Protein AF-A0A848HLN3-F1 (afdb_monomer_lite)

Secondary structure (DSSP, 8-state):
-PPPTTTT-S-S---EEETTEEEEEETTTEEEEEEHHHHHTT-S---------S-HHHHHHHHHHTS--------TTS-HHHHHHHHHHHHHHTS-B-HHHHHHTTT-TT-----TT-B-HHHHHHHHHHHTT----SS--TTT-GGGG----

Sequence (153 aa):
MPRTRFAWALSSHLIVKVGDTCYEATMLHGVRKVPLAVAMAGQVLVKETHFYVPDPAAGVAFGESQLCTYEPKLPTWLPRWVRAPLAVALKIRNNNYDFKGAFGLSLAPGRDWAEDDFWFCYELGAGWLRAAGRNVFSNLSHVGETALMAINP

Radius of gyration: 16.5 Å; chains: 1; bounding box: 35×29×53 Å

Organism: NCBI:txid2728846

Structure (mmCIF, N/CA/C/O backbone):
data_AF-A0A848HLN3-F1
#
_entry.id   AF-A0A848HLN3-F1
#
loop_
_atom_site.group_PDB
_atom_site.id
_atom_site.type_symbol
_atom_site.label_atom_id
_atom_site.label_alt_id
_atom_site.label_comp_id
_atom_site.label_asym_id
_atom_site.label_entity_id
_atom_site.label_seq_id
_atom_site.pdbx_PDB_ins_code
_atom_site.Cartn_x
_atom_site.Cartn_y
_atom_site.Cartn_z
_atom_site.occupancy
_atom_site.B_iso_or_equiv
_atom_site.auth_seq_id
_atom_site.auth_comp_id
_atom_site.auth_asym_id
_atom_site.auth_atom_id
_atom_site.pdbx_PDB_model_num
ATOM 1 N N . MET A 1 1 ? 15.433 -14.033 10.223 1.00 35.06 1 MET A N 1
ATOM 2 C CA . MET A 1 1 ? 15.398 -13.649 8.793 1.00 35.06 1 MET A CA 1
ATOM 3 C C . MET A 1 1 ? 16.608 -12.767 8.509 1.00 35.06 1 MET A C 1
ATOM 5 O O . MET A 1 1 ? 16.927 -11.964 9.385 1.00 35.06 1 MET A O 1
ATOM 9 N N . PRO A 1 2 ? 17.317 -12.925 7.377 1.00 35.22 2 PRO A N 1
ATOM 10 C CA . PRO A 1 2 ? 18.400 -12.017 7.004 1.00 35.22 2 PRO A CA 1
ATOM 11 C C . PRO A 1 2 ? 17.844 -10.592 6.909 1.00 35.22 2 PRO A C 1
ATOM 13 O O . PRO A 1 2 ? 16.820 -10.381 6.264 1.00 35.22 2 PRO A O 1
ATOM 16 N N . ARG A 1 3 ? 18.478 -9.629 7.583 1.00 40.53 3 ARG A N 1
ATOM 17 C CA . ARG A 1 3 ? 18.071 -8.220 7.507 1.00 40.53 3 ARG A CA 1
ATOM 18 C C . ARG A 1 3 ? 18.413 -7.684 6.123 1.00 40.53 3 ARG A C 1
ATOM 20 O O . ARG A 1 3 ? 19.509 -7.934 5.617 1.00 40.53 3 ARG A O 1
ATOM 27 N N . THR A 1 4 ? 17.485 -6.965 5.505 1.00 40.81 4 THR A N 1
ATOM 28 C CA . THR A 1 4 ? 17.767 -6.326 4.218 1.00 40.81 4 THR A CA 1
ATOM 29 C C . THR A 1 4 ? 18.724 -5.147 4.430 1.00 40.81 4 THR A C 1
ATOM 31 O O . THR A 1 4 ? 18.777 -4.552 5.508 1.00 40.81 4 THR A O 1
ATOM 34 N N . ARG A 1 5 ? 19.527 -4.816 3.409 1.00 38.84 5 ARG A N 1
ATOM 35 C CA . ARG A 1 5 ? 20.498 -3.702 3.470 1.00 38.84 5 ARG A CA 1
ATOM 36 C C . ARG A 1 5 ? 19.826 -2.320 3.512 1.00 38.84 5 ARG A C 1
ATOM 38 O O . ARG A 1 5 ? 20.504 -1.335 3.775 1.00 38.84 5 ARG A O 1
ATOM 45 N N . PHE A 1 6 ? 18.515 -2.262 3.278 1.00 39.66 6 PHE A N 1
ATOM 46 C CA . PHE A 1 6 ? 17.689 -1.072 3.443 1.00 39.66 6 PHE A CA 1
ATOM 47 C C . PHE A 1 6 ? 17.135 -1.032 4.875 1.00 39.66 6 PHE A C 1
ATOM 49 O O . PHE A 1 6 ? 16.452 -1.954 5.314 1.00 39.66 6 PHE A O 1
ATOM 56 N N . ALA A 1 7 ? 17.469 0.027 5.616 1.00 47.16 7 ALA A N 1
ATOM 57 C CA . ALA A 1 7 ? 16.887 0.372 6.920 1.00 47.16 7 ALA A CA 1
ATOM 58 C C . ALA A 1 7 ? 16.937 -0.703 8.036 1.00 47.16 7 ALA A C 1
ATOM 60 O O . ALA A 1 7 ? 16.199 -0.599 9.010 1.00 47.16 7 ALA A O 1
ATOM 61 N N . TRP A 1 8 ? 17.789 -1.738 7.929 1.00 45.66 8 TRP A N 1
ATOM 62 C CA . TRP A 1 8 ? 17.817 -2.873 8.876 1.00 45.66 8 TRP A CA 1
ATOM 63 C C . TRP A 1 8 ? 16.456 -3.588 9.004 1.00 45.66 8 TRP A C 1
ATOM 65 O O . TRP A 1 8 ? 16.173 -4.262 9.998 1.00 45.66 8 TRP A O 1
ATOM 75 N N . ALA A 1 9 ? 15.636 -3.470 7.960 1.00 51.78 9 ALA A N 1
ATOM 76 C CA . ALA A 1 9 ? 14.292 -4.003 7.872 1.00 51.78 9 ALA A CA 1
ATOM 77 C C . ALA A 1 9 ? 14.276 -5.534 7.781 1.00 51.78 9 ALA A C 1
ATOM 79 O O . ALA A 1 9 ? 15.087 -6.128 7.058 1.00 51.78 9 ALA A O 1
ATOM 80 N N . LEU A 1 10 ? 13.309 -6.177 8.447 1.00 57.19 10 LEU A N 1
ATOM 81 C CA . LEU A 1 10 ? 13.021 -7.609 8.266 1.00 57.19 10 LEU A CA 1
ATOM 82 C C . LEU A 1 10 ? 12.228 -7.910 6.979 1.00 57.19 10 LEU A C 1
ATOM 84 O O . LEU A 1 10 ? 12.168 -9.068 6.574 1.00 57.19 10 LEU A O 1
ATOM 88 N N . SER A 1 11 ? 11.651 -6.894 6.329 1.00 64.69 11 SER A N 1
ATOM 89 C CA . SER A 1 11 ? 10.862 -7.011 5.096 1.00 64.69 11 SER A CA 1
ATOM 90 C C . SER A 1 11 ? 11.212 -5.897 4.109 1.00 64.69 11 SER A C 1
ATOM 92 O O . SER A 1 11 ? 11.381 -4.752 4.515 1.00 64.69 11 SER A O 1
ATOM 94 N N . SER A 1 12 ? 11.274 -6.209 2.813 1.00 72.38 12 SER A N 1
ATOM 95 C CA . SER A 1 12 ? 11.501 -5.225 1.739 1.00 72.38 12 SER A CA 1
ATOM 96 C C . SER A 1 12 ? 10.217 -4.683 1.106 1.00 72.38 12 SER A C 1
ATOM 98 O O . SER A 1 12 ? 10.285 -3.757 0.304 1.00 72.38 12 SER A O 1
ATOM 100 N N . HIS A 1 13 ? 9.064 -5.288 1.402 1.00 80.56 13 HIS A N 1
ATOM 101 C CA . HIS A 1 13 ? 7.775 -4.939 0.811 1.00 80.56 13 HIS A CA 1
ATOM 102 C C . HIS A 1 13 ? 6.626 -5.323 1.746 1.00 80.56 13 HIS A C 1
ATOM 104 O O . HIS A 1 13 ? 6.760 -6.267 2.528 1.00 80.56 13 HIS A O 1
ATOM 110 N N . LEU A 1 14 ? 5.509 -4.605 1.649 1.00 83.88 14 LEU A N 1
ATOM 111 C CA . LEU A 1 14 ? 4.277 -4.874 2.385 1.00 83.88 14 LEU A CA 1
ATOM 112 C C . LEU A 1 14 ? 3.100 -4.884 1.411 1.00 83.88 14 LEU A C 1
ATOM 114 O O . LEU A 1 14 ? 3.006 -4.039 0.521 1.00 83.88 14 LEU A O 1
ATOM 118 N N . ILE A 1 15 ? 2.194 -5.834 1.621 1.00 89.00 15 ILE A N 1
ATOM 119 C CA . ILE A 1 15 ? 0.927 -5.943 0.903 1.00 89.00 15 ILE A CA 1
ATOM 120 C C . ILE A 1 15 ? -0.213 -6.004 1.919 1.00 89.00 15 ILE A C 1
ATOM 122 O O . ILE A 1 15 ? -0.065 -6.609 2.982 1.00 89.00 15 ILE A O 1
ATOM 126 N N . VAL A 1 16 ? -1.357 -5.412 1.588 1.00 90.81 16 VAL A N 1
ATOM 127 C CA . VAL A 1 16 ? -2.591 -5.570 2.365 1.00 90.81 16 VAL A CA 1
ATOM 128 C C . VAL A 1 16 ? -3.486 -6.572 1.652 1.00 90.81 16 VAL A C 1
ATOM 130 O O . VAL A 1 16 ? -3.826 -6.386 0.486 1.00 90.81 16 VAL A O 1
ATOM 133 N N . LYS A 1 17 ? -3.861 -7.650 2.340 1.00 91.75 17 LYS A N 1
ATOM 134 C CA . LYS A 1 17 ? -4.693 -8.733 1.803 1.00 91.75 17 LYS A CA 1
ATOM 135 C C . LYS A 1 17 ? -6.143 -8.569 2.257 1.00 91.75 17 LYS A C 1
ATOM 137 O O . LYS A 1 17 ? -6.413 -8.428 3.445 1.00 91.75 17 LYS A O 1
ATOM 142 N N . VAL A 1 18 ? -7.069 -8.651 1.307 1.00 90.44 18 VAL A N 1
ATOM 143 C CA . VAL A 1 18 ? -8.521 -8.635 1.513 1.00 90.44 18 VAL A CA 1
ATOM 144 C C . VAL A 1 18 ? -9.114 -9.789 0.704 1.00 90.44 18 VAL A C 1
ATOM 146 O O . VAL A 1 18 ? -9.280 -9.691 -0.513 1.00 90.44 18 VAL A O 1
ATOM 149 N N . GLY A 1 19 ? -9.380 -10.916 1.372 1.00 89.88 19 GLY A N 1
ATOM 150 C CA . GLY A 1 19 ? -9.737 -12.167 0.695 1.00 89.88 19 GLY A CA 1
ATOM 151 C C . GLY A 1 19 ? -8.633 -12.612 -0.273 1.00 89.88 19 GLY A C 1
ATOM 152 O O . GLY A 1 19 ? -7.466 -12.683 0.114 1.00 89.88 19 GLY A O 1
ATOM 153 N N . ASP A 1 20 ? -9.003 -12.846 -1.534 1.00 92.81 20 ASP A N 1
ATOM 154 C CA . ASP A 1 20 ? -8.083 -13.226 -2.621 1.00 92.81 20 ASP A CA 1
ATOM 155 C C . ASP A 1 20 ? -7.501 -12.028 -3.386 1.00 92.81 20 ASP A C 1
ATOM 157 O O . ASP A 1 20 ? -6.897 -12.184 -4.450 1.00 92.81 20 ASP A O 1
ATOM 161 N N . THR A 1 21 ? -7.684 -10.813 -2.869 1.00 92.19 21 THR A N 1
ATOM 162 C CA . THR A 1 21 ? -7.159 -9.585 -3.469 1.00 92.19 21 THR A CA 1
ATOM 163 C C . THR A 1 21 ? -6.115 -8.941 -2.572 1.00 92.19 21 THR A C 1
ATOM 165 O O . THR A 1 21 ? -6.228 -8.958 -1.348 1.00 92.19 21 THR A O 1
ATOM 168 N N . CYS A 1 22 ? -5.110 -8.331 -3.190 1.00 92.00 22 CYS A N 1
ATOM 169 C CA . CYS A 1 22 ? -4.074 -7.566 -2.525 1.00 92.00 22 CYS A CA 1
ATOM 170 C C . CYS A 1 22 ? -4.017 -6.130 -3.031 1.00 92.00 22 CYS A C 1
ATOM 172 O O . CYS A 1 22 ? -4.190 -5.863 -4.222 1.00 92.00 22 CYS A O 1
ATOM 174 N N . TYR A 1 23 ? -3.707 -5.235 -2.103 1.00 90.75 23 TYR A N 1
ATOM 175 C CA . TYR A 1 23 ? -3.376 -3.844 -2.353 1.00 90.75 23 TYR A CA 1
ATOM 176 C C . TYR A 1 23 ? -1.912 -3.638 -2.014 1.00 90.75 23 TYR A C 1
ATOM 178 O O . TYR A 1 23 ? -1.435 -4.076 -0.964 1.00 90.75 23 TYR A O 1
ATOM 186 N N . GLU A 1 24 ? -1.190 -2.988 -2.910 1.00 87.00 24 GLU A N 1
ATOM 187 C CA . GLU A 1 24 ? 0.228 -2.729 -2.720 1.00 87.00 24 GLU A CA 1
ATOM 188 C C . GLU A 1 24 ? 0.650 -1.449 -3.422 1.00 87.00 24 GLU A C 1
ATOM 190 O O . GLU A 1 24 ? 0.160 -1.141 -4.509 1.00 87.00 24 GLU A O 1
ATOM 195 N N . ALA A 1 25 ? 1.595 -0.738 -2.813 1.00 83.00 25 ALA A N 1
ATOM 196 C CA . ALA A 1 25 ? 2.312 0.353 -3.452 1.00 83.00 25 ALA A CA 1
ATOM 197 C C . ALA A 1 25 ? 3.640 -0.191 -3.990 1.00 83.00 25 ALA A C 1
ATOM 199 O O . ALA A 1 25 ? 4.474 -0.661 -3.218 1.00 83.00 25 ALA A O 1
ATOM 200 N N . THR A 1 26 ? 3.857 -0.144 -5.304 1.00 77.06 26 THR A N 1
ATOM 201 C CA . THR A 1 26 ? 5.115 -0.600 -5.923 1.00 77.06 26 THR A CA 1
ATOM 202 C C . THR A 1 26 ? 5.753 0.509 -6.744 1.00 77.06 26 THR A C 1
ATOM 204 O O . THR A 1 26 ? 5.044 1.270 -7.400 1.00 77.06 26 THR A O 1
ATOM 207 N N . MET A 1 27 ? 7.089 0.534 -6.798 1.00 66.94 27 MET A N 1
ATOM 208 C CA . MET A 1 27 ? 7.841 1.538 -7.566 1.00 66.94 27 MET A CA 1
ATOM 209 C C . MET A 1 27 ? 7.340 1.683 -9.009 1.00 66.94 27 MET A C 1
ATOM 211 O O . MET A 1 27 ? 7.227 2.784 -9.528 1.00 66.94 27 MET A O 1
ATOM 215 N N . LEU A 1 28 ? 7.013 0.578 -9.681 1.00 67.44 28 LEU A N 1
ATOM 216 C CA . LEU A 1 28 ? 6.656 0.614 -11.102 1.00 67.44 28 LEU A CA 1
ATOM 217 C C . LEU A 1 28 ? 5.169 0.871 -11.368 1.00 67.44 28 LEU A C 1
ATOM 219 O O . LEU A 1 28 ? 4.814 1.287 -12.470 1.00 67.44 28 LEU A O 1
ATOM 223 N N . HIS A 1 29 ? 4.293 0.614 -10.397 1.00 68.69 29 HIS A N 1
ATOM 224 C CA . HIS A 1 29 ? 2.847 0.591 -10.640 1.00 68.69 29 HIS A CA 1
ATOM 225 C C . HIS A 1 29 ? 2.042 1.486 -9.715 1.00 68.69 29 HIS A C 1
ATOM 227 O O . HIS A 1 29 ? 0.834 1.584 -9.914 1.00 68.69 29 HIS A O 1
ATOM 233 N N . GLY A 1 30 ? 2.679 2.127 -8.736 1.00 76.81 30 GLY A N 1
ATOM 234 C CA . GLY A 1 30 ? 1.919 2.874 -7.759 1.00 76.81 30 GLY A CA 1
ATOM 235 C C . GLY A 1 30 ? 1.152 1.992 -6.813 1.00 76.81 30 GLY A C 1
ATOM 236 O O . GLY A 1 30 ? 1.460 0.802 -6.672 1.00 76.81 30 GLY A O 1
ATOM 237 N N . VAL A 1 31 ? 0.135 2.591 -6.205 1.00 83.88 31 VAL A N 1
ATOM 238 C CA . VAL A 1 31 ? -0.895 1.848 -5.492 1.00 83.88 31 VAL A CA 1
ATOM 239 C C . VAL A 1 31 ? -1.774 1.128 -6.509 1.00 83.88 31 VAL A C 1
ATOM 241 O O . VAL A 1 31 ? -2.406 1.744 -7.372 1.00 83.88 31 VAL A O 1
ATOM 244 N N . ARG A 1 32 ? -1.807 -0.199 -6.411 1.00 86.50 32 ARG A N 1
ATOM 245 C CA . ARG A 1 32 ? -2.597 -1.066 -7.285 1.00 86.50 32 ARG A CA 1
ATOM 246 C C . ARG A 1 32 ? -3.358 -2.121 -6.496 1.00 86.50 32 ARG A C 1
ATOM 248 O O . ARG A 1 32 ? -2.931 -2.535 -5.421 1.00 86.50 32 ARG A O 1
ATOM 255 N N . LYS A 1 33 ? -4.437 -2.604 -7.111 1.00 90.94 33 LYS A N 1
ATOM 256 C CA . LYS A 1 33 ? -5.237 -3.750 -6.678 1.00 90.94 33 LYS A CA 1
ATOM 257 C C . LYS A 1 33 ? -4.978 -4.920 -7.622 1.00 90.94 33 LYS A C 1
ATOM 259 O O . LYS A 1 33 ? -5.155 -4.784 -8.831 1.00 90.94 33 LYS A O 1
ATOM 264 N N . VAL A 1 34 ? -4.539 -6.054 -7.088 1.00 91.19 34 VAL A N 1
ATOM 265 C CA . VAL A 1 34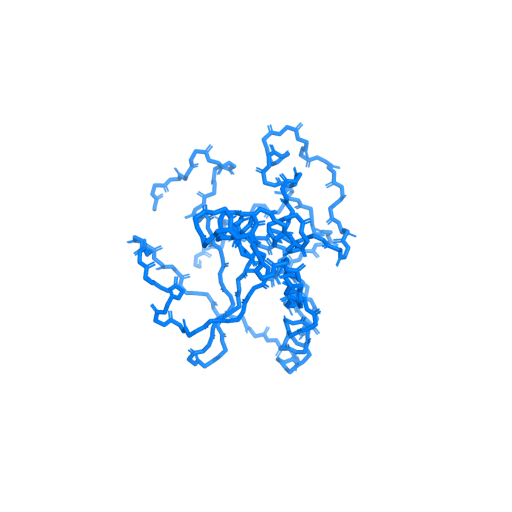 ? -4.185 -7.252 -7.868 1.00 91.19 34 VAL A CA 1
ATOM 266 C C . VAL A 1 34 ? -4.652 -8.527 -7.161 1.00 91.19 34 VAL A C 1
ATOM 268 O O . VAL A 1 34 ? -4.797 -8.520 -5.942 1.00 91.19 34 VAL A O 1
ATOM 271 N N . PRO A 1 35 ? -4.862 -9.648 -7.874 1.00 94.50 35 PRO A N 1
ATOM 272 C CA . PRO A 1 35 ? -5.085 -10.937 -7.224 1.00 94.50 35 PRO A CA 1
ATOM 273 C C . PRO A 1 35 ? -3.905 -11.324 -6.320 1.00 94.50 35 PRO A C 1
ATOM 275 O O . PRO A 1 35 ? -2.750 -11.081 -6.677 1.00 94.50 35 PRO A O 1
ATOM 278 N N . LEU A 1 36 ? -4.175 -11.991 -5.196 1.00 89.94 36 LEU A N 1
ATOM 279 C CA . LEU A 1 36 ? -3.153 -12.450 -4.246 1.00 89.94 36 LEU A CA 1
ATOM 280 C C . LEU A 1 36 ? -2.067 -13.282 -4.940 1.00 89.94 36 LEU A C 1
ATOM 282 O O . LEU A 1 36 ? -0.881 -13.058 -4.718 1.00 89.94 36 LEU A O 1
ATOM 286 N N . ALA A 1 37 ? -2.456 -14.183 -5.845 1.00 90.75 37 ALA A N 1
ATOM 287 C CA . ALA A 1 37 ? -1.514 -14.993 -6.617 1.00 90.75 37 ALA A CA 1
ATOM 288 C C . ALA A 1 37 ? -0.512 -14.144 -7.425 1.00 90.75 37 ALA A C 1
ATOM 290 O O . ALA A 1 37 ? 0.649 -14.523 -7.555 1.00 90.75 37 ALA A O 1
ATOM 291 N N . VAL A 1 38 ? -0.941 -12.983 -7.932 1.00 89.62 38 VAL A N 1
ATOM 292 C CA . VAL A 1 38 ? -0.083 -12.054 -8.682 1.00 89.62 38 VAL A CA 1
ATOM 293 C C . VAL A 1 38 ? 0.851 -11.293 -7.742 1.00 89.62 38 VAL A C 1
ATOM 295 O O . VAL A 1 38 ? 2.034 -11.182 -8.045 1.00 89.62 38 VAL A O 1
ATOM 298 N N . ALA A 1 39 ? 0.359 -10.808 -6.597 1.00 87.12 39 ALA A N 1
ATOM 299 C CA . ALA A 1 39 ? 1.195 -10.122 -5.600 1.00 87.12 39 ALA A CA 1
ATOM 300 C C . ALA A 1 39 ? 2.272 -11.046 -4.997 1.00 87.12 39 ALA A C 1
ATOM 302 O O . ALA A 1 39 ? 3.392 -10.622 -4.702 1.00 87.12 39 ALA A O 1
ATOM 303 N N . MET A 1 40 ? 1.934 -12.326 -4.838 1.00 87.88 40 MET A N 1
ATOM 304 C CA . MET A 1 40 ? 2.813 -13.353 -4.278 1.00 87.88 40 MET A CA 1
ATOM 305 C C . MET A 1 40 ? 3.818 -13.909 -5.294 1.00 87.88 40 MET A C 1
ATOM 307 O O . MET A 1 40 ? 4.808 -14.530 -4.902 1.00 87.88 40 MET A O 1
ATOM 311 N N . ALA A 1 41 ? 3.598 -13.687 -6.592 1.00 87.75 41 ALA A N 1
ATOM 312 C CA . ALA A 1 41 ? 4.498 -14.158 -7.631 1.00 87.75 41 ALA A CA 1
ATOM 313 C C . ALA A 1 41 ? 5.875 -13.487 -7.492 1.00 87.75 41 ALA A C 1
ATOM 315 O O . ALA A 1 41 ? 6.013 -12.272 -7.607 1.00 87.75 41 ALA A O 1
ATOM 316 N N . GLY A 1 42 ? 6.909 -14.296 -7.251 1.00 78.44 42 GLY A N 1
ATOM 317 C CA . GLY A 1 42 ? 8.288 -13.821 -7.099 1.00 78.44 42 GLY A CA 1
ATOM 318 C C . GLY A 1 42 ? 8.684 -13.403 -5.678 1.00 78.44 42 GLY A C 1
ATOM 319 O O . GLY A 1 42 ? 9.824 -12.982 -5.484 1.00 78.44 42 GLY A O 1
ATOM 320 N N . GLN A 1 43 ? 7.804 -13.550 -4.680 1.00 82.94 43 GLN A N 1
ATOM 321 C CA . GLN A 1 43 ? 8.182 -13.357 -3.277 1.00 82.94 43 GLN A CA 1
ATOM 322 C C . GLN A 1 43 ? 9.026 -14.540 -2.783 1.00 82.94 43 GLN A C 1
ATOM 324 O O . GLN A 1 43 ? 8.659 -15.698 -2.963 1.00 82.94 43 GLN A O 1
ATOM 329 N N . VAL A 1 44 ? 10.162 -14.248 -2.142 1.00 81.00 44 VAL A N 1
ATOM 330 C CA . VAL A 1 44 ? 11.101 -15.280 -1.654 1.00 81.00 44 VAL A CA 1
ATOM 331 C C . VAL A 1 44 ? 10.758 -15.736 -0.235 1.00 81.00 44 VAL A C 1
ATOM 333 O O . VAL A 1 44 ? 10.920 -16.905 0.106 1.00 81.00 44 VAL A O 1
ATOM 336 N N . LEU A 1 45 ? 10.286 -14.814 0.604 1.00 78.44 45 LEU A N 1
ATOM 337 C CA . LEU A 1 45 ? 9.927 -15.068 1.993 1.00 78.44 45 LEU A CA 1
ATOM 338 C C . LEU A 1 45 ? 8.765 -14.159 2.376 1.00 78.44 45 LEU A C 1
ATOM 340 O O . LEU A 1 45 ? 8.822 -12.954 2.137 1.00 78.44 45 LEU A O 1
ATOM 344 N N . VAL A 1 46 ? 7.732 -14.733 2.988 1.00 81.31 46 VAL A N 1
ATOM 345 C CA . VAL A 1 46 ? 6.510 -14.012 3.351 1.00 81.31 46 VAL A CA 1
ATOM 346 C C . VAL A 1 46 ? 6.201 -14.252 4.821 1.00 81.31 46 VAL A C 1
ATOM 348 O O . VAL A 1 46 ? 6.245 -15.385 5.297 1.00 81.31 46 VAL A O 1
ATOM 351 N N . LYS A 1 47 ? 5.890 -13.171 5.541 1.00 81.69 47 LYS A N 1
ATOM 352 C CA . LYS A 1 47 ? 5.343 -13.203 6.899 1.00 81.69 47 LYS A CA 1
ATOM 353 C C . LYS A 1 47 ? 3.959 -12.569 6.859 1.00 81.69 47 LYS A C 1
ATOM 355 O O . LYS A 1 47 ? 3.843 -11.384 6.561 1.00 81.69 47 LYS A O 1
ATOM 360 N N . GLU A 1 48 ? 2.930 -13.344 7.174 1.00 84.44 48 GLU A N 1
ATOM 361 C CA . GLU A 1 48 ? 1.572 -12.821 7.334 1.00 84.44 48 GLU A CA 1
ATOM 362 C C . GLU A 1 48 ? 1.394 -12.330 8.777 1.00 84.44 48 GLU A C 1
ATOM 364 O O . GLU A 1 48 ? 1.789 -13.003 9.729 1.00 84.44 48 GLU A O 1
ATOM 369 N N . THR A 1 49 ? 0.850 -11.123 8.936 1.00 83.06 49 THR A N 1
ATOM 370 C CA . THR A 1 49 ? 0.521 -10.541 10.243 1.00 83.06 49 THR A CA 1
ATOM 371 C C . THR A 1 49 ? -0.939 -10.124 10.221 1.00 83.06 49 THR A C 1
ATOM 373 O O . THR A 1 49 ? -1.368 -9.438 9.295 1.00 83.06 49 THR A O 1
ATOM 376 N N . HIS A 1 50 ? -1.697 -10.524 11.239 1.00 83.50 50 HIS A N 1
ATOM 377 C CA . HIS A 1 50 ? -3.111 -10.188 11.367 1.00 83.50 50 HIS A CA 1
ATOM 378 C C . HIS A 1 50 ? -3.300 -9.136 12.456 1.00 83.50 50 HIS A C 1
ATOM 380 O O . HIS A 1 50 ? -2.767 -9.270 13.556 1.00 83.50 50 HIS A O 1
ATOM 386 N N . PHE A 1 51 ? -4.092 -8.110 12.157 1.00 83.12 51 PHE A N 1
ATOM 387 C CA . PHE A 1 51 ? -4.448 -7.062 13.104 1.00 83.12 51 PHE A CA 1
ATOM 388 C C . PHE A 1 51 ? -5.954 -7.058 13.323 1.00 83.12 51 PHE A C 1
ATOM 390 O O . PHE A 1 51 ? -6.727 -7.116 12.368 1.00 83.12 51 PHE A O 1
ATOM 397 N N . TYR A 1 52 ? -6.367 -6.943 14.583 1.00 88.19 52 TYR A N 1
ATOM 398 C CA . TYR A 1 52 ? -7.735 -6.553 14.891 1.00 88.19 52 TYR A CA 1
ATOM 399 C C . TYR A 1 52 ? -7.918 -5.066 14.570 1.00 88.19 52 TYR A C 1
ATOM 401 O O . TYR A 1 52 ? -7.109 -4.233 14.995 1.00 88.19 52 TYR A O 1
ATOM 409 N N . VAL A 1 53 ? -8.994 -4.744 13.854 1.00 87.81 53 VAL A N 1
ATOM 410 C CA . VAL A 1 53 ? -9.376 -3.373 13.511 1.00 87.81 53 VAL A CA 1
ATOM 411 C C . VAL A 1 53 ? -10.869 -3.157 13.788 1.00 87.81 53 VAL A C 1
ATOM 413 O O . VAL A 1 53 ? -11.662 -4.056 13.503 1.00 87.81 53 VAL A O 1
ATOM 416 N N . PRO A 1 54 ? -11.265 -1.999 14.346 1.00 92.69 54 PRO A N 1
ATOM 417 C CA . PRO A 1 54 ? -12.672 -1.671 14.580 1.00 92.69 54 PRO A CA 1
ATOM 418 C C . PRO A 1 54 ? -13.528 -1.579 13.310 1.00 92.69 54 PRO A C 1
ATOM 420 O O . PRO A 1 54 ? -14.681 -2.001 13.336 1.00 92.69 54 PRO A O 1
ATOM 423 N N . ASP A 1 55 ? -12.979 -1.041 12.216 1.00 94.62 55 ASP A N 1
ATOM 424 C CA . ASP A 1 55 ? -13.706 -0.822 10.961 1.00 94.62 55 ASP A CA 1
ATOM 425 C C . ASP A 1 55 ? -12.891 -1.304 9.745 1.00 94.62 55 ASP A C 1
ATOM 427 O O . ASP A 1 55 ? -12.215 -0.522 9.072 1.00 94.62 55 ASP A O 1
ATOM 431 N N . PRO A 1 56 ? -12.923 -2.608 9.420 1.00 91.62 56 PRO A N 1
ATOM 432 C CA . PRO A 1 56 ? -12.199 -3.123 8.261 1.00 91.62 56 PRO A CA 1
ATOM 433 C C . PRO A 1 56 ? -12.699 -2.536 6.930 1.00 91.62 56 PRO A C 1
ATOM 435 O O . PRO A 1 56 ? -11.928 -2.485 5.969 1.00 91.62 56 PRO A O 1
ATOM 438 N N . ALA A 1 57 ? -13.955 -2.079 6.855 1.00 93.75 57 ALA A N 1
ATOM 439 C CA . ALA A 1 57 ? -14.535 -1.524 5.635 1.00 93.75 57 ALA A CA 1
ATOM 440 C C . ALA A 1 57 ? -13.959 -0.138 5.314 1.00 93.75 57 ALA A C 1
ATOM 442 O O . ALA A 1 57 ? -13.641 0.127 4.153 1.00 93.75 57 ALA A O 1
ATOM 443 N N . ALA A 1 58 ? -13.741 0.708 6.325 1.00 90.44 58 ALA A N 1
ATOM 444 C CA . ALA A 1 58 ? -13.059 1.991 6.151 1.00 90.44 58 ALA A CA 1
ATOM 445 C C . ALA A 1 58 ? -11.626 1.822 5.619 1.00 90.44 58 ALA A C 1
ATOM 447 O O . ALA A 1 58 ? -11.197 2.577 4.746 1.00 90.44 58 ALA A O 1
ATOM 448 N N . GLY A 1 59 ? -10.911 0.785 6.068 1.00 89.06 59 GLY A N 1
ATOM 449 C CA . GLY A 1 59 ? -9.602 0.432 5.515 1.00 89.06 59 GLY A CA 1
ATOM 450 C C . GLY A 1 59 ? -9.663 0.071 4.025 1.00 89.06 59 GLY A C 1
ATOM 451 O O . GLY A 1 59 ? -8.870 0.579 3.234 1.00 89.06 59 GLY A O 1
ATOM 452 N N . VAL A 1 60 ? -10.642 -0.749 3.617 1.00 91.62 60 VAL A N 1
ATOM 453 C CA . VAL A 1 60 ? -10.863 -1.081 2.194 1.00 91.62 60 VAL A CA 1
ATOM 454 C C . VAL A 1 60 ? -11.182 0.168 1.377 1.00 91.62 60 VAL A C 1
ATOM 456 O O . VAL A 1 60 ? -10.587 0.365 0.321 1.00 91.62 60 VAL A O 1
ATOM 459 N N . ALA A 1 61 ? -12.080 1.026 1.865 1.00 89.00 61 ALA A N 1
ATOM 460 C CA . ALA A 1 61 ? -12.454 2.259 1.178 1.00 89.00 61 ALA A CA 1
ATOM 461 C C . ALA A 1 61 ? -11.255 3.202 0.983 1.00 89.00 61 ALA A C 1
ATOM 463 O O . A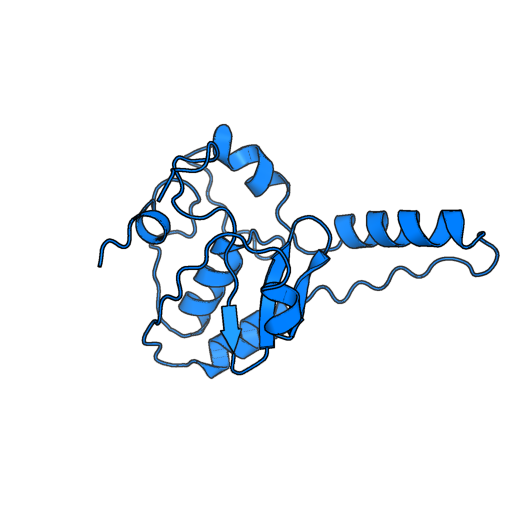LA A 1 61 ? -11.105 3.786 -0.089 1.00 89.00 61 ALA A O 1
ATOM 464 N N . PHE A 1 62 ? -10.378 3.301 1.987 1.00 89.00 62 PHE A N 1
ATOM 465 C CA . PHE A 1 62 ? -9.107 4.009 1.862 1.00 89.00 62 PHE A CA 1
ATOM 466 C C . PHE A 1 62 ? -8.227 3.387 0.769 1.00 89.00 62 PHE A C 1
ATOM 468 O O . PHE A 1 62 ? -7.774 4.091 -0.125 1.00 89.00 62 PHE A O 1
ATOM 475 N N . GLY A 1 63 ? -8.035 2.067 0.776 1.00 87.19 63 GLY A N 1
ATOM 476 C CA . GLY A 1 63 ? -7.251 1.379 -0.251 1.00 87.19 63 GLY A CA 1
ATOM 477 C C . GLY A 1 63 ? -7.730 1.631 -1.681 1.00 87.19 63 GLY A C 1
ATOM 478 O O . GLY A 1 63 ? -6.918 1.847 -2.578 1.00 87.19 63 GLY A O 1
ATOM 479 N N . GLU A 1 64 ? -9.047 1.623 -1.885 1.00 89.31 64 GLU A N 1
ATOM 480 C CA . GLU A 1 64 ? -9.678 1.911 -3.176 1.00 89.31 64 GLU A CA 1
ATOM 481 C C . GLU A 1 64 ? -9.476 3.372 -3.605 1.00 89.31 64 GLU A C 1
ATOM 483 O O . GLU A 1 64 ? -9.235 3.632 -4.784 1.00 89.31 64 GLU A O 1
ATOM 488 N N . SER A 1 65 ? -9.525 4.329 -2.669 1.00 83.12 65 SER A N 1
ATOM 489 C CA . SER A 1 65 ? -9.326 5.749 -2.991 1.00 83.12 65 SER A CA 1
ATOM 490 C C . SER A 1 65 ? -7.883 6.086 -3.370 1.00 83.12 65 SER A C 1
ATOM 492 O O . SER A 1 65 ? -7.660 7.063 -4.083 1.00 83.12 65 SER A O 1
ATOM 494 N N . GLN A 1 66 ? -6.919 5.260 -2.950 1.00 82.38 66 GLN A N 1
ATOM 495 C CA . GLN A 1 66 ? -5.505 5.443 -3.279 1.00 82.38 66 GLN A CA 1
ATOM 496 C C . GLN A 1 66 ? -5.099 4.857 -4.635 1.00 82.38 66 GLN A C 1
ATOM 498 O O . GLN A 1 66 ? -3.992 5.136 -5.100 1.00 82.38 66 GLN A O 1
ATOM 503 N N . LEU A 1 67 ? -5.949 4.047 -5.277 1.00 83.25 67 LEU A N 1
ATOM 504 C CA . LEU A 1 67 ? -5.596 3.376 -6.528 1.00 83.25 67 LEU A CA 1
ATOM 505 C C . LEU A 1 67 ? -5.174 4.375 -7.604 1.00 83.25 67 LEU A C 1
ATOM 507 O O . LEU A 1 67 ? -5.864 5.360 -7.870 1.00 83.25 67 LEU A O 1
ATOM 511 N N . CYS A 1 68 ? -4.064 4.081 -8.289 1.00 72.19 68 CYS A N 1
ATOM 512 C CA . CYS A 1 68 ? -3.680 4.887 -9.434 1.00 72.19 68 CYS A CA 1
ATOM 513 C C . CYS A 1 68 ? -4.729 4.741 -10.546 1.00 72.19 68 CYS A C 1
ATOM 515 O O . CYS A 1 68 ? -4.844 3.704 -11.204 1.00 72.19 68 CYS A O 1
ATOM 517 N N . THR A 1 69 ? -5.470 5.819 -10.781 1.00 67.44 69 THR A N 1
ATOM 518 C CA . THR A 1 69 ? -6.479 5.926 -11.843 1.00 67.44 69 THR A CA 1
ATOM 519 C C . THR A 1 69 ? -5.902 6.472 -13.151 1.00 67.44 69 THR A C 1
ATOM 521 O O . THR A 1 69 ? -6.623 6.608 -14.141 1.00 67.44 69 THR A O 1
ATOM 524 N N . TYR A 1 70 ? -4.600 6.785 -13.191 1.00 65.62 70 TYR A N 1
ATOM 525 C CA . TYR A 1 70 ? -3.975 7.382 -14.363 1.00 65.62 70 TYR A CA 1
ATOM 526 C C . TYR A 1 70 ? -3.761 6.353 -15.482 1.00 65.62 70 TYR A C 1
ATOM 528 O O . TYR A 1 70 ? -2.893 5.477 -15.424 1.00 65.62 70 TYR A O 1
ATOM 536 N N . GLU A 1 71 ? -4.539 6.521 -16.550 1.00 68.25 71 GLU A N 1
ATOM 537 C CA . GLU A 1 71 ? -4.353 5.856 -17.837 1.00 68.25 71 GLU A CA 1
ATOM 538 C C . GLU A 1 71 ? -3.689 6.825 -18.836 1.00 68.25 71 GLU A C 1
ATOM 540 O O . GLU A 1 71 ? -4.285 7.849 -19.200 1.00 68.25 71 GLU A O 1
ATOM 545 N N . PRO A 1 72 ? -2.458 6.542 -19.307 1.00 70.31 72 PRO A N 1
ATOM 546 C CA . PRO A 1 72 ? -1.768 7.404 -20.259 1.00 70.31 72 PRO A CA 1
ATOM 547 C C . PRO A 1 72 ? -2.496 7.434 -21.612 1.00 70.31 72 PRO A C 1
ATOM 549 O O . PRO A 1 72 ? -2.494 6.457 -22.366 1.00 70.31 72 PRO A O 1
ATOM 552 N N . LYS A 1 73 ? -3.071 8.585 -21.982 1.00 79.75 73 LYS A N 1
ATOM 553 C CA . LYS A 1 73 ? -3.636 8.802 -23.325 1.00 79.75 73 LYS A CA 1
ATOM 554 C C . LYS A 1 73 ? -2.515 9.065 -24.330 1.00 79.75 73 LYS A C 1
ATOM 556 O O . LYS A 1 73 ? -2.129 10.207 -24.560 1.00 79.75 73 LYS A O 1
ATOM 561 N N . LEU A 1 74 ? -1.981 7.997 -24.921 1.00 83.00 74 LEU A N 1
ATOM 562 C CA . LEU A 1 74 ? -0.946 8.092 -25.952 1.00 83.00 74 LEU A CA 1
ATOM 563 C C . LEU A 1 74 ? -1.545 8.107 -27.368 1.00 83.00 74 LEU A C 1
ATOM 565 O O . LEU A 1 74 ? -2.433 7.297 -27.651 1.00 83.00 74 LEU A O 1
ATOM 569 N N . PRO A 1 75 ? -1.042 8.961 -28.281 1.00 88.50 75 PRO A N 1
ATOM 570 C CA . PRO A 1 75 ? -1.486 8.976 -29.670 1.00 88.50 75 PRO A CA 1
ATOM 571 C C . PRO A 1 75 ? -1.340 7.612 -30.353 1.00 88.50 75 PRO A C 1
ATOM 573 O O . PRO A 1 75 ? -0.326 6.928 -30.203 1.00 88.50 75 PRO A O 1
ATOM 576 N N . THR A 1 76 ? -2.337 7.221 -31.145 1.00 90.00 76 THR A N 1
ATOM 577 C CA . THR A 1 76 ? -2.365 5.916 -31.827 1.00 90.00 76 THR A CA 1
ATOM 578 C C . THR A 1 76 ? -1.336 5.791 -32.948 1.00 90.00 76 THR A C 1
ATOM 580 O O . THR A 1 76 ? -0.950 4.670 -33.267 1.00 90.00 76 THR A O 1
ATOM 583 N N . TRP A 1 77 ? -0.855 6.914 -33.492 1.00 92.00 77 TRP A N 1
ATOM 584 C CA . TRP A 1 77 ? 0.194 6.956 -34.515 1.00 92.00 77 TRP A CA 1
ATOM 585 C C . TRP A 1 77 ? 1.596 6.646 -33.968 1.00 92.00 77 TRP A C 1
ATOM 587 O O . TRP A 1 77 ? 2.500 6.355 -34.750 1.00 92.00 77 TRP A O 1
ATOM 597 N N . LEU A 1 78 ? 1.799 6.676 -32.644 1.00 90.94 78 LEU A N 1
ATOM 598 C CA . LEU A 1 78 ? 3.070 6.262 -32.053 1.00 90.94 78 LEU A CA 1
ATOM 599 C C . LEU A 1 78 ? 3.258 4.744 -32.211 1.00 90.94 78 LEU A C 1
ATOM 601 O O . LEU A 1 78 ? 2.360 3.977 -31.838 1.00 90.94 78 LEU A O 1
ATOM 605 N N . PRO A 1 79 ? 4.436 4.278 -32.664 1.00 93.69 79 PRO A N 1
ATOM 606 C CA . PRO A 1 79 ? 4.731 2.853 -32.722 1.00 93.69 79 PRO A CA 1
ATOM 607 C C . PRO A 1 79 ? 4.573 2.181 -31.352 1.00 93.69 79 PRO A C 1
ATOM 609 O O . PRO A 1 79 ? 4.910 2.760 -30.316 1.00 93.69 79 PRO A O 1
ATOM 612 N N . ARG A 1 80 ? 4.110 0.922 -31.325 1.00 86.19 80 ARG A N 1
ATOM 613 C CA . ARG A 1 80 ? 3.876 0.166 -30.074 1.00 86.19 80 ARG A CA 1
ATOM 614 C C . ARG A 1 80 ? 5.115 0.107 -29.171 1.00 86.19 80 ARG A C 1
ATOM 616 O O . ARG A 1 80 ? 4.977 0.210 -27.954 1.00 86.19 80 ARG A O 1
ATOM 623 N N . TRP A 1 81 ? 6.304 -0.020 -29.763 1.00 84.88 81 TRP A N 1
ATOM 624 C CA . TRP A 1 81 ? 7.584 -0.066 -29.049 1.00 84.88 81 TRP A CA 1
ATOM 625 C C . TRP A 1 81 ? 7.986 1.278 -28.416 1.00 84.88 81 TRP A C 1
ATOM 627 O O . TRP A 1 81 ? 8.799 1.281 -27.502 1.00 84.88 81 TRP A O 1
ATOM 637 N N . VAL A 1 82 ? 7.375 2.397 -28.829 1.00 87.94 82 VAL A N 1
ATOM 638 C CA . VAL A 1 82 ? 7.472 3.702 -28.145 1.00 87.94 82 VAL A CA 1
ATOM 639 C C . VAL A 1 82 ? 6.353 3.853 -27.115 1.00 87.94 82 VAL A C 1
ATOM 641 O O . VAL A 1 82 ? 6.592 4.281 -25.988 1.00 87.94 82 VAL A O 1
ATOM 644 N N . ARG A 1 83 ? 5.120 3.468 -27.475 1.00 84.00 83 ARG A N 1
ATOM 645 C CA . ARG A 1 83 ? 3.946 3.621 -26.602 1.00 84.00 83 ARG A CA 1
ATOM 646 C C . ARG A 1 83 ? 4.067 2.856 -25.293 1.00 84.00 83 ARG A C 1
ATOM 648 O O . ARG A 1 83 ? 3.720 3.401 -24.256 1.00 84.00 83 ARG A O 1
ATOM 655 N N . ALA A 1 84 ? 4.518 1.605 -25.334 1.00 78.50 84 ALA A N 1
ATOM 656 C CA . ALA A 1 84 ? 4.597 0.765 -24.142 1.00 78.50 84 ALA A CA 1
ATOM 657 C C . ALA A 1 84 ? 5.539 1.341 -23.059 1.00 78.50 84 ALA A C 1
ATOM 659 O O . ALA A 1 84 ? 5.063 1.574 -21.948 1.00 78.50 84 ALA A O 1
ATOM 660 N N . PRO A 1 85 ? 6.822 1.645 -23.341 1.00 79.25 85 PRO A N 1
ATOM 661 C CA . PRO A 1 85 ? 7.707 2.228 -22.332 1.00 79.25 85 PRO A CA 1
ATOM 662 C C . PRO A 1 85 ? 7.285 3.644 -21.916 1.00 79.25 85 PRO A C 1
ATOM 664 O O . PRO A 1 85 ? 7.392 3.981 -20.740 1.00 79.25 85 PRO A O 1
ATOM 667 N N . LEU A 1 86 ? 6.747 4.460 -22.833 1.00 79.56 86 LEU A N 1
ATOM 668 C CA . LEU A 1 86 ? 6.262 5.802 -22.496 1.00 79.56 86 LEU A CA 1
ATOM 669 C C . LEU A 1 86 ? 5.019 5.759 -21.594 1.00 79.56 86 LEU A C 1
ATOM 671 O O . LEU A 1 86 ? 4.911 6.557 -20.668 1.00 79.56 86 LEU A O 1
ATOM 675 N N . ALA A 1 87 ? 4.105 4.812 -21.823 1.00 76.75 87 ALA A N 1
ATOM 676 C CA . ALA A 1 87 ? 2.950 4.593 -20.958 1.00 76.75 87 ALA A CA 1
ATOM 677 C C . ALA A 1 87 ? 3.398 4.191 -19.551 1.00 76.75 87 ALA A C 1
ATOM 679 O O . ALA A 1 87 ? 2.904 4.752 -18.579 1.00 76.75 87 ALA A O 1
ATOM 680 N N . VAL A 1 88 ? 4.373 3.283 -19.444 1.00 70.56 88 VAL A N 1
ATOM 681 C CA . VAL A 1 88 ? 4.966 2.893 -18.158 1.00 70.56 88 VAL A CA 1
ATOM 682 C C . VAL A 1 88 ? 5.605 4.099 -17.468 1.00 70.56 88 VAL A C 1
ATOM 684 O O . VAL A 1 88 ? 5.302 4.348 -16.309 1.00 70.56 88 VAL A O 1
ATOM 687 N N . ALA A 1 89 ? 6.412 4.900 -18.169 1.00 70.31 89 ALA A N 1
ATOM 688 C CA . ALA A 1 89 ? 7.065 6.075 -17.588 1.00 70.31 89 ALA A CA 1
ATOM 689 C C . ALA A 1 89 ? 6.068 7.151 -17.111 1.00 70.31 89 ALA A C 1
ATOM 691 O O . ALA A 1 89 ? 6.217 7.697 -16.019 1.00 70.31 89 ALA A O 1
ATOM 692 N N . LEU A 1 90 ? 5.031 7.444 -17.905 1.00 71.75 90 LEU A N 1
ATOM 693 C CA . LEU A 1 90 ? 3.985 8.402 -17.531 1.00 71.75 90 LEU A CA 1
ATOM 694 C C . LEU A 1 90 ? 3.125 7.888 -16.377 1.00 71.75 90 LEU A C 1
ATOM 696 O O . LEU A 1 90 ? 2.744 8.667 -15.508 1.00 71.75 90 LEU A O 1
ATOM 700 N N . LYS A 1 91 ? 2.848 6.581 -16.358 1.00 68.62 91 LYS A N 1
ATOM 701 C CA . LYS A 1 91 ? 2.134 5.933 -15.262 1.00 68.62 91 LYS A CA 1
ATOM 702 C C . LYS A 1 91 ? 2.955 6.018 -13.981 1.00 68.62 91 LYS A C 1
ATOM 704 O O . LYS A 1 91 ? 2.473 6.588 -13.017 1.00 68.62 91 LYS A O 1
ATOM 709 N N . ILE A 1 92 ? 4.229 5.624 -14.017 1.00 64.31 92 ILE A N 1
ATOM 710 C CA . ILE A 1 92 ? 5.187 5.771 -12.907 1.00 64.31 92 ILE A CA 1
ATOM 711 C C . ILE A 1 92 ? 5.204 7.196 -12.337 1.00 64.31 92 ILE A C 1
ATOM 713 O O . ILE A 1 92 ? 5.188 7.366 -11.122 1.00 64.31 92 ILE A O 1
ATOM 717 N N . ARG A 1 93 ? 5.191 8.221 -13.195 1.00 61.78 93 ARG A N 1
ATOM 718 C CA . ARG A 1 93 ? 5.182 9.625 -12.761 1.00 61.78 93 ARG A CA 1
ATOM 719 C C . ARG A 1 93 ? 3.930 10.017 -11.966 1.00 61.78 93 ARG A C 1
ATOM 721 O O . ARG A 1 93 ? 4.023 10.872 -11.096 1.00 61.78 93 ARG A O 1
ATOM 728 N N . ASN A 1 94 ? 2.788 9.410 -12.275 1.00 63.72 94 ASN A N 1
ATOM 729 C CA . ASN A 1 94 ? 1.471 9.756 -11.729 1.00 63.72 94 ASN A CA 1
ATOM 730 C C . ASN A 1 94 ? 0.916 8.670 -10.791 1.00 63.72 94 ASN A C 1
ATOM 732 O O . ASN A 1 94 ? -0.285 8.610 -10.540 1.00 63.72 94 ASN A O 1
ATOM 736 N N . ASN A 1 95 ? 1.773 7.761 -10.327 1.00 58.94 95 ASN A N 1
ATOM 737 C CA . ASN A 1 95 ? 1.360 6.508 -9.702 1.00 58.94 95 ASN A CA 1
ATOM 738 C C . ASN A 1 95 ? 1.118 6.604 -8.186 1.00 58.94 95 ASN A C 1
ATOM 740 O O . ASN A 1 95 ? 0.992 5.569 -7.541 1.00 58.94 95 ASN A O 1
ATOM 744 N N . ASN A 1 96 ? 1.061 7.798 -7.592 1.00 62.84 96 ASN A N 1
ATOM 745 C CA . ASN A 1 96 ? 0.957 7.965 -6.135 1.00 62.84 96 ASN A CA 1
ATOM 746 C C . ASN A 1 96 ? 1.984 7.101 -5.366 1.00 62.84 96 ASN A C 1
ATOM 748 O O . ASN A 1 96 ? 1.680 6.575 -4.300 1.00 62.84 96 ASN A O 1
ATOM 752 N N . TYR A 1 97 ? 3.179 6.871 -5.932 1.00 58.75 97 TYR A N 1
ATOM 753 C CA . TYR A 1 97 ? 4.260 6.136 -5.268 1.00 58.75 97 TYR A CA 1
ATOM 754 C C . TYR A 1 97 ? 5.309 7.108 -4.752 1.00 58.75 97 TYR A C 1
ATOM 756 O O . TYR A 1 97 ? 5.824 7.915 -5.533 1.00 58.75 97 TYR A O 1
ATOM 764 N N . ASP A 1 98 ? 5.678 6.994 -3.478 1.00 61.22 98 ASP A N 1
ATOM 765 C CA . ASP A 1 98 ? 6.669 7.892 -2.892 1.00 61.22 98 ASP A CA 1
ATOM 766 C C . ASP A 1 98 ? 8.106 7.473 -3.226 1.00 61.22 98 ASP A C 1
ATOM 768 O O . ASP A 1 98 ? 8.811 6.797 -2.471 1.00 61.22 98 ASP A O 1
ATOM 772 N N . PHE A 1 99 ? 8.573 7.917 -4.394 1.00 59.09 99 PHE A N 1
ATOM 773 C CA . PHE A 1 99 ? 9.976 7.794 -4.777 1.00 59.09 99 PHE A CA 1
ATOM 774 C C . PHE A 1 99 ? 10.909 8.585 -3.855 1.00 59.09 99 PHE A C 1
ATOM 776 O O . PHE A 1 99 ? 12.051 8.170 -3.652 1.00 59.09 99 PHE A O 1
ATOM 783 N N . LYS A 1 100 ? 10.462 9.716 -3.294 1.00 57.12 100 LYS A N 1
ATOM 784 C CA . LYS A 1 100 ? 11.301 10.519 -2.398 1.00 57.12 100 LYS A CA 1
ATOM 785 C C . LYS A 1 100 ? 11.488 9.802 -1.067 1.00 57.12 100 LYS A C 1
ATOM 787 O O . LYS A 1 100 ? 12.615 9.785 -0.586 1.00 57.12 100 LYS A O 1
ATOM 792 N N . GLY A 1 101 ? 10.458 9.153 -0.535 1.00 55.38 101 GLY A N 1
ATOM 793 C CA . GLY A 1 101 ? 10.538 8.250 0.612 1.00 55.38 101 GLY A CA 1
ATOM 794 C C . GLY A 1 101 ? 11.418 7.036 0.325 1.00 55.38 101 GLY A C 1
ATOM 795 O O . GLY A 1 101 ? 12.341 6.757 1.091 1.00 55.38 101 GLY A O 1
ATOM 796 N N . ALA A 1 102 ? 11.245 6.385 -0.834 1.00 58.62 102 ALA A N 1
ATOM 797 C CA . ALA A 1 102 ? 12.044 5.223 -1.243 1.00 58.62 102 ALA A CA 1
ATOM 798 C C . ALA A 1 102 ? 13.565 5.488 -1.235 1.00 58.62 102 ALA A 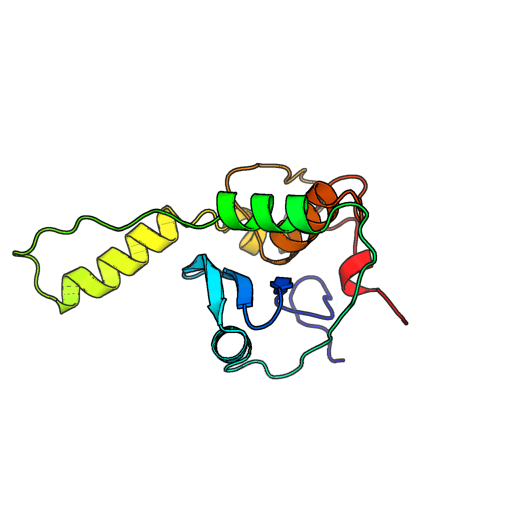C 1
ATOM 800 O O . ALA A 1 102 ? 14.343 4.661 -0.753 1.00 58.62 102 ALA A O 1
ATOM 801 N N . PHE A 1 103 ? 13.998 6.649 -1.743 1.00 57.44 103 PHE A N 1
ATOM 802 C CA . PHE A 1 103 ? 15.408 7.065 -1.728 1.00 57.44 103 PHE A CA 1
ATOM 803 C C . PHE A 1 103 ? 15.815 7.771 -0.418 1.00 57.44 103 PHE A C 1
ATOM 805 O O . PHE A 1 103 ? 16.951 7.636 0.039 1.00 57.44 103 PHE A O 1
ATOM 812 N N . GLY A 1 104 ? 14.895 8.509 0.205 1.00 49.62 104 GLY A N 1
ATOM 813 C CA . GLY A 1 104 ? 15.097 9.313 1.413 1.00 49.62 104 GLY A CA 1
ATOM 814 C C . GLY A 1 104 ? 15.186 8.508 2.711 1.00 49.62 104 GLY A C 1
ATOM 815 O O . GLY A 1 104 ? 15.789 8.994 3.670 1.00 49.62 104 GLY A O 1
ATOM 816 N N . LEU A 1 105 ? 14.697 7.261 2.719 1.00 52.09 105 LEU A N 1
ATOM 817 C CA . LEU A 1 105 ? 14.813 6.284 3.816 1.00 52.09 105 LEU A CA 1
ATOM 818 C C . LEU A 1 105 ? 16.244 6.122 4.356 1.00 52.09 105 LEU A C 1
ATOM 820 O O . LEU A 1 105 ? 16.430 5.768 5.516 1.00 52.09 105 LEU A O 1
ATOM 824 N N . SER A 1 106 ? 17.262 6.387 3.532 1.00 46.28 106 SER A N 1
ATOM 825 C CA . SER A 1 106 ? 18.673 6.292 3.937 1.00 46.28 106 SER A CA 1
ATOM 826 C C . SER A 1 106 ? 19.304 7.631 4.348 1.00 46.28 106 SER A C 1
ATOM 828 O O 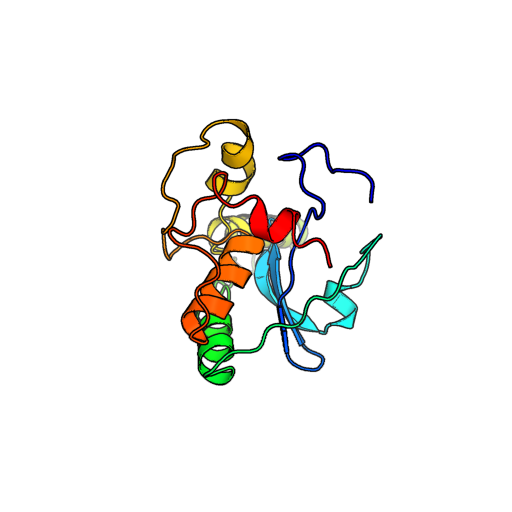. SER A 1 106 ? 20.435 7.633 4.826 1.00 46.28 106 SER A O 1
ATOM 830 N N . LEU A 1 107 ? 18.621 8.766 4.146 1.00 46.31 107 LEU A N 1
ATOM 831 C CA . LEU A 1 107 ? 19.223 10.107 4.223 1.00 46.31 107 LEU A CA 1
ATOM 832 C C . LEU A 1 107 ? 18.502 11.090 5.166 1.00 46.31 107 LEU A C 1
ATOM 834 O O . LEU A 1 107 ? 19.124 12.065 5.578 1.00 46.31 107 LEU A O 1
ATOM 838 N N . ALA A 1 108 ? 17.228 10.870 5.521 1.00 46.56 108 ALA A N 1
ATOM 839 C CA . ALA A 1 108 ? 16.443 11.834 6.311 1.00 46.56 108 ALA A CA 1
ATOM 840 C C . ALA A 1 108 ? 15.534 11.169 7.373 1.00 46.56 108 ALA A C 1
ATOM 842 O O . ALA A 1 108 ? 14.317 11.096 7.193 1.00 46.56 108 ALA A O 1
ATOM 843 N N . PRO A 1 109 ? 16.095 10.725 8.514 1.00 49.78 109 PRO A N 1
ATOM 844 C CA . PRO A 1 109 ? 15.367 9.971 9.540 1.00 49.78 109 PRO A CA 1
ATOM 845 C C . PRO A 1 109 ? 14.334 10.762 10.363 1.00 49.78 109 PRO A C 1
ATOM 847 O O . PRO A 1 109 ? 13.581 10.161 11.120 1.00 49.78 109 PRO A O 1
ATOM 850 N N . GLY A 1 110 ? 14.281 12.091 10.233 1.00 46.25 110 GLY A N 1
ATOM 851 C CA . GLY A 1 110 ? 13.386 12.962 11.012 1.00 46.25 110 GLY A CA 1
ATOM 852 C C . GLY A 1 110 ? 12.324 13.702 10.198 1.00 46.25 110 GLY A C 1
ATOM 853 O O . GLY A 1 110 ? 11.740 14.652 10.710 1.00 46.25 110 GLY A O 1
ATOM 854 N N . ARG A 1 111 ? 12.113 13.343 8.926 1.00 44.81 111 ARG A N 1
ATOM 855 C CA . ARG A 1 111 ? 11.081 13.984 8.100 1.00 44.81 111 ARG A CA 1
ATOM 856 C C . ARG A 1 111 ? 9.702 13.404 8.431 1.00 44.81 111 ARG A C 1
ATOM 858 O O . ARG A 1 111 ? 9.560 12.192 8.569 1.00 44.81 111 ARG A O 1
ATOM 865 N N . ASP A 1 112 ? 8.718 14.287 8.575 1.00 52.69 112 ASP A N 1
ATOM 866 C CA . ASP A 1 112 ? 7.301 13.929 8.599 1.00 52.69 112 ASP A CA 1
ATOM 867 C C . ASP A 1 112 ? 6.857 13.676 7.155 1.00 52.69 112 ASP A C 1
ATOM 869 O O . ASP A 1 112 ? 7.037 14.538 6.292 1.00 52.69 112 ASP A O 1
ATOM 873 N N . TRP A 1 113 ? 6.385 12.462 6.886 1.00 54.25 113 TRP A N 1
ATOM 874 C CA . TRP A 1 113 ? 6.031 11.984 5.547 1.00 54.25 113 TRP A CA 1
ATOM 875 C C . TRP A 1 113 ? 4.521 11.775 5.398 1.00 54.25 113 TRP A C 1
ATOM 877 O O . TRP A 1 113 ? 4.084 11.070 4.502 1.00 54.25 113 TRP A O 1
ATOM 887 N N . ALA A 1 114 ? 3.705 12.393 6.256 1.00 51.84 114 ALA A N 1
ATOM 888 C CA . ALA A 1 114 ? 2.248 12.397 6.125 1.00 51.84 114 ALA A CA 1
ATOM 889 C C . ALA A 1 114 ? 1.754 13.266 4.938 1.00 51.84 114 ALA A C 1
ATOM 891 O O . ALA A 1 114 ? 0.944 14.173 5.121 1.00 51.84 114 ALA A O 1
ATOM 892 N N . GLU A 1 115 ? 2.272 13.023 3.731 1.00 57.12 115 GLU A N 1
ATOM 893 C CA . GLU A 1 115 ? 1.804 13.609 2.472 1.00 57.12 115 GLU A CA 1
ATOM 894 C C . GLU A 1 115 ? 0.788 12.624 1.837 1.00 57.12 115 GLU A C 1
ATOM 896 O O . GLU A 1 115 ? 1.103 11.461 1.604 1.00 57.12 115 GLU A O 1
ATOM 901 N N . ASP A 1 116 ? -0.462 13.053 1.608 1.00 53.22 116 ASP A N 1
ATOM 902 C CA . ASP A 1 116 ? -1.577 12.172 1.183 1.00 53.22 116 ASP A CA 1
ATOM 903 C C . ASP A 1 116 ? -1.519 11.742 -0.304 1.00 53.22 116 ASP A C 1
ATOM 905 O O . ASP A 1 116 ? -2.394 11.017 -0.787 1.00 53.22 116 ASP A O 1
ATOM 909 N N . ASP A 1 117 ? -0.533 12.218 -1.064 1.00 51.47 117 ASP A N 1
ATOM 910 C CA . ASP A 1 117 ? -0.449 12.085 -2.522 1.00 51.47 117 ASP A CA 1
ATOM 911 C C . ASP A 1 117 ? 0.545 11.016 -3.003 1.00 51.47 117 ASP A C 1
ATOM 913 O O . ASP A 1 117 ? 0.429 10.544 -4.140 1.00 51.47 117 ASP A O 1
ATOM 917 N N . PHE A 1 118 ? 1.478 10.571 -2.157 1.00 57.28 118 PHE A N 1
ATOM 918 C CA . PHE A 1 118 ? 2.459 9.547 -2.509 1.00 57.28 118 PHE A CA 1
ATOM 919 C C . PHE A 1 118 ? 2.652 8.531 -1.380 1.00 57.28 118 PHE A C 1
ATOM 921 O O . PHE A 1 118 ? 2.940 8.900 -0.253 1.00 57.28 118 PHE A O 1
ATOM 928 N N . TRP A 1 119 ? 2.548 7.239 -1.705 1.00 56.66 119 TRP A N 1
ATOM 929 C CA . TRP A 1 119 ? 2.631 6.148 -0.735 1.00 56.66 119 TRP A CA 1
ATOM 930 C C . TRP A 1 119 ? 3.783 5.195 -1.039 1.00 56.66 119 TRP A C 1
ATOM 932 O O . TRP A 1 119 ? 3.930 4.666 -2.146 1.00 56.66 119 TRP A O 1
ATOM 942 N N . PHE A 1 120 ? 4.563 4.894 -0.016 1.00 71.94 120 PHE A N 1
ATOM 943 C CA . PHE A 1 120 ? 5.430 3.737 0.083 1.00 71.94 120 PHE A CA 1
ATOM 944 C C . PHE A 1 120 ? 4.647 2.541 0.654 1.00 71.94 120 PHE A C 1
ATOM 946 O O . PHE A 1 120 ? 3.587 2.685 1.266 1.00 71.94 120 PHE A O 1
ATOM 953 N N . CYS A 1 121 ? 5.136 1.313 0.456 1.00 74.94 121 CYS A N 1
ATOM 954 C CA . CYS A 1 121 ? 4.354 0.107 0.760 1.00 74.94 121 CYS A CA 1
ATOM 955 C C . CYS A 1 121 ? 3.939 -0.025 2.236 1.00 74.94 121 CYS A C 1
ATOM 957 O O . CYS A 1 121 ? 2.820 -0.458 2.508 1.00 74.94 121 CYS A O 1
ATOM 959 N N . TYR A 1 122 ? 4.782 0.384 3.190 1.00 75.00 122 TYR A N 1
ATOM 960 C CA . TYR A 1 122 ? 4.408 0.372 4.608 1.00 75.00 122 TYR A CA 1
ATOM 961 C C . TYR A 1 122 ? 3.512 1.556 4.999 1.00 75.00 122 TYR A C 1
ATOM 963 O O . TYR A 1 122 ? 2.696 1.398 5.904 1.00 75.00 122 TYR A O 1
ATOM 971 N N . GLU A 1 123 ? 3.612 2.708 4.325 1.00 72.69 123 GLU A N 1
ATOM 972 C CA . GLU A 1 123 ? 2.721 3.849 4.573 1.00 72.69 123 GLU A CA 1
ATOM 973 C C . GLU A 1 123 ? 1.304 3.502 4.161 1.00 72.69 123 GLU A C 1
ATOM 975 O O . GLU A 1 123 ? 0.373 3.753 4.916 1.00 72.69 123 GLU A O 1
ATOM 980 N N . LEU A 1 124 ? 1.151 2.844 3.007 1.00 80.31 124 LEU A N 1
ATOM 981 C CA . LEU A 1 124 ? -0.144 2.356 2.553 1.00 80.31 124 LEU A CA 1
ATOM 982 C C . LEU A 1 124 ? -0.762 1.419 3.601 1.00 80.31 124 LEU A C 1
ATOM 984 O O . LEU A 1 124 ? -1.932 1.561 3.944 1.00 80.31 124 LEU A O 1
ATOM 988 N N . GLY A 1 125 ? 0.027 0.487 4.151 1.00 84.25 125 GLY A N 1
ATOM 989 C CA . GLY A 1 125 ? -0.427 -0.415 5.214 1.00 84.25 125 GLY A CA 1
ATOM 990 C C . GLY A 1 125 ? -0.785 0.306 6.517 1.00 84.25 125 GLY A C 1
ATOM 991 O O . GLY A 1 125 ? -1.790 -0.018 7.149 1.00 84.25 125 GLY A O 1
ATOM 992 N N . ALA A 1 126 ? -0.000 1.303 6.920 1.00 80.81 126 ALA A N 1
A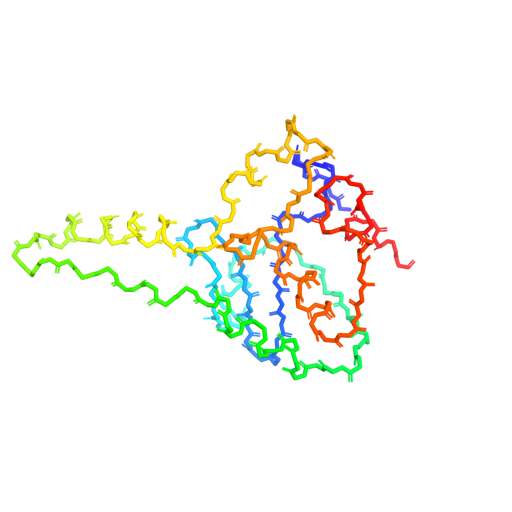TOM 993 C CA . ALA A 1 126 ? -0.262 2.082 8.125 1.00 80.81 126 ALA A CA 1
ATOM 994 C C . ALA A 1 126 ? -1.473 3.013 7.978 1.00 80.81 126 ALA A C 1
ATOM 996 O O . ALA A 1 126 ? -2.311 3.069 8.877 1.00 80.81 126 ALA A O 1
ATOM 997 N N . GLY A 1 127 ? -1.602 3.687 6.833 1.00 80.75 127 GLY A N 1
ATOM 998 C CA . GLY A 1 127 ? -2.766 4.484 6.455 1.00 80.75 127 GLY A CA 1
ATOM 999 C C . GLY A 1 127 ? -4.031 3.633 6.422 1.00 80.75 127 GLY A C 1
ATOM 1000 O O . GLY A 1 127 ? -5.051 4.035 6.977 1.00 80.75 127 GLY A O 1
ATOM 1001 N N . TRP A 1 128 ? -3.936 2.403 5.907 1.00 88.00 128 TRP A N 1
ATOM 1002 C CA . TRP A 1 128 ? -5.033 1.438 5.941 1.00 88.00 128 TRP A CA 1
ATOM 1003 C C . TRP A 1 128 ? -5.470 1.104 7.366 1.00 88.00 128 TRP A C 1
ATOM 1005 O O . TRP A 1 128 ? -6.657 1.168 7.684 1.00 88.00 128 TRP A O 1
ATOM 1015 N N . LEU A 1 129 ? -4.524 0.746 8.240 1.00 87.19 129 LEU A N 1
ATOM 1016 C CA . LEU A 1 129 ? -4.829 0.415 9.633 1.00 87.19 129 LEU A CA 1
ATOM 1017 C C . LEU A 1 129 ? -5.404 1.626 10.373 1.00 87.19 129 LEU A C 1
ATOM 1019 O O . LEU A 1 129 ? -6.395 1.482 11.089 1.00 87.19 129 LEU A O 1
ATOM 1023 N N . ARG A 1 130 ? -4.857 2.824 10.140 1.00 85.38 130 ARG A N 1
ATOM 1024 C CA . ARG A 1 130 ? -5.363 4.080 10.704 1.00 85.38 130 ARG A CA 1
ATOM 1025 C C . ARG A 1 130 ? -6.793 4.365 10.250 1.00 85.38 130 ARG A C 1
ATOM 1027 O O . ARG A 1 130 ? -7.634 4.644 11.101 1.00 85.38 130 ARG A O 1
ATOM 1034 N N . ALA A 1 131 ? -7.077 4.249 8.952 1.00 87.38 131 ALA A N 1
ATOM 1035 C CA . ALA A 1 131 ? -8.423 4.392 8.398 1.00 87.38 131 ALA A CA 1
ATOM 1036 C C . ALA A 1 131 ? -9.392 3.368 9.003 1.00 87.38 131 ALA A C 1
ATOM 1038 O O . ALA A 1 131 ? -10.533 3.701 9.304 1.00 87.38 131 ALA A O 1
ATOM 1039 N N . ALA A 1 132 ? -8.911 2.154 9.274 1.00 87.81 132 ALA A N 1
ATOM 1040 C CA . ALA A 1 132 ? -9.681 1.105 9.929 1.00 87.81 132 ALA A CA 1
ATOM 1041 C C . ALA A 1 132 ? -9.833 1.273 11.457 1.00 87.81 132 ALA A C 1
ATOM 1043 O O . ALA A 1 132 ? -10.382 0.394 12.125 1.00 87.81 132 ALA A O 1
ATOM 1044 N N . GLY A 1 133 ? -9.340 2.375 12.035 1.00 87.69 133 GLY A N 1
ATOM 1045 C CA . GLY A 1 133 ? -9.448 2.689 13.464 1.00 87.69 133 GLY A CA 1
ATOM 1046 C C . GLY A 1 133 ? -8.327 2.117 14.338 1.00 87.69 133 GLY A C 1
ATOM 1047 O O . GLY A 1 133 ? -8.430 2.131 15.565 1.00 87.69 133 GLY A O 1
ATOM 1048 N N . ARG A 1 134 ? -7.247 1.607 13.739 1.00 82.94 134 ARG A N 1
ATOM 1049 C CA . ARG A 1 134 ? -6.065 1.088 14.437 1.00 82.94 134 ARG A CA 1
ATOM 1050 C C . ARG A 1 134 ? -4.847 1.939 14.111 1.00 82.94 134 ARG A C 1
ATOM 1052 O O . ARG A 1 134 ? -4.165 1.719 13.116 1.00 82.94 134 ARG A O 1
ATOM 1059 N N . ASN A 1 135 ? -4.522 2.872 14.997 1.00 78.62 135 ASN A N 1
ATOM 1060 C CA . ASN A 1 135 ? -3.288 3.622 14.841 1.00 78.62 135 ASN A CA 1
ATOM 1061 C C . ASN A 1 135 ? -2.097 2.774 15.312 1.00 78.62 135 ASN A C 1
ATOM 1063 O O . ASN A 1 135 ? -2.009 2.421 16.487 1.00 78.62 135 ASN A O 1
ATOM 1067 N N . VAL A 1 136 ? -1.223 2.392 14.384 1.00 69.38 136 VAL A N 1
ATOM 1068 C CA . VAL A 1 136 ? 0.011 1.642 14.690 1.00 69.38 136 VAL A CA 1
ATOM 1069 C C . VAL A 1 136 ? 1.164 2.595 15.000 1.00 69.38 136 VAL A C 1
ATOM 1071 O O . VAL A 1 136 ? 2.118 2.201 15.664 1.00 69.38 136 VAL A O 1
ATOM 1074 N N . PHE A 1 137 ? 1.034 3.846 14.558 1.00 63.88 137 PHE A N 1
ATOM 1075 C CA . PHE A 1 137 ? 2.093 4.836 14.495 1.00 63.88 137 PHE A CA 1
ATOM 1076 C C . PHE A 1 137 ? 1.618 6.178 15.054 1.00 63.88 137 PHE A C 1
ATOM 1078 O O . PHE A 1 137 ? 0.527 6.647 14.738 1.00 63.88 137 PHE A O 1
ATOM 1085 N N . SER A 1 138 ? 2.415 6.794 15.921 1.00 53.00 138 SER A N 1
ATOM 1086 C CA . SER A 1 138 ? 2.102 8.105 16.512 1.00 53.00 138 SER A CA 1
ATOM 1087 C C . SER A 1 138 ? 2.126 9.206 15.449 1.00 53.00 138 SER A C 1
ATOM 1089 O O . SER A 1 138 ? 1.187 9.996 15.357 1.00 53.00 138 SER A O 1
ATOM 1091 N N . ASN A 1 139 ? 3.137 9.143 14.582 1.00 50.69 139 ASN A N 1
ATOM 1092 C CA . ASN A 1 139 ? 3.316 9.910 13.356 1.00 50.69 139 ASN A CA 1
ATOM 1093 C C . ASN A 1 139 ? 3.704 8.880 12.287 1.00 50.69 139 ASN A C 1
ATOM 1095 O O . ASN A 1 139 ? 4.484 7.993 12.610 1.00 50.69 139 ASN A O 1
ATOM 1099 N N . LEU A 1 140 ? 3.223 8.963 11.044 1.00 51.69 140 LEU A N 1
ATOM 1100 C CA . LEU A 1 140 ? 3.565 8.021 9.956 1.00 51.69 140 LEU A CA 1
ATOM 1101 C C . LEU A 1 140 ? 5.043 8.162 9.495 1.00 51.69 140 LEU A C 1
ATOM 1103 O O . LEU A 1 140 ? 5.329 8.227 8.307 1.00 51.69 140 LEU A O 1
ATOM 1107 N N . SER A 1 141 ? 5.989 8.290 10.431 1.00 43.28 141 SER A N 1
ATOM 1108 C CA . SER A 1 141 ? 7.380 8.663 10.192 1.00 43.28 141 SER A CA 1
ATOM 1109 C C . SER A 1 141 ? 8.272 7.437 9.989 1.00 43.28 141 SER A C 1
ATOM 1111 O O . SER A 1 141 ? 8.305 6.505 10.794 1.00 43.28 141 SER A O 1
ATOM 1113 N N . HIS A 1 142 ? 9.055 7.491 8.916 1.00 49.09 142 HIS A N 1
ATOM 1114 C CA . HIS A 1 142 ? 9.718 6.349 8.265 1.00 49.09 142 HIS A CA 1
ATOM 1115 C C . HIS A 1 142 ? 10.841 5.683 9.029 1.00 49.09 142 HIS A C 1
ATOM 1117 O O . HIS A 1 142 ? 11.337 4.644 8.599 1.00 49.09 142 HIS A O 1
ATOM 1123 N N . VAL A 1 143 ? 11.282 6.279 10.136 1.00 42.69 143 VAL A N 1
ATOM 1124 C CA . VAL A 1 143 ? 12.518 5.848 10.798 1.00 42.69 143 VAL A CA 1
ATOM 1125 C C . VAL A 1 143 ? 12.399 5.744 12.320 1.00 42.69 143 VAL A C 1
ATOM 1127 O O . VAL A 1 143 ? 13.171 5.010 12.935 1.00 42.69 143 VAL A O 1
ATOM 1130 N N . GLY A 1 144 ? 11.403 6.384 12.941 1.00 39.31 144 GLY A N 1
ATOM 1131 C CA . GLY A 1 144 ? 11.178 6.271 14.387 1.00 39.31 144 GLY A CA 1
ATOM 1132 C C . GLY A 1 144 ? 10.526 4.9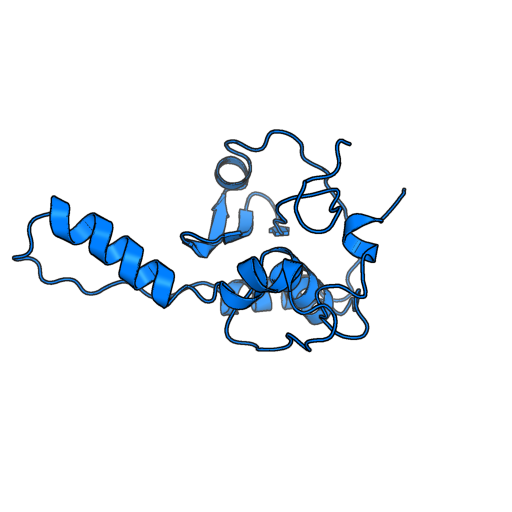50 14.797 1.00 39.31 144 GLY A C 1
ATOM 1133 O O . GLY A 1 144 ? 10.825 4.401 15.856 1.00 39.31 144 GLY A O 1
ATOM 1134 N N . GLU A 1 145 ? 9.676 4.397 13.935 1.00 43.31 145 GLU A N 1
ATOM 1135 C CA . GLU A 1 145 ? 8.877 3.218 14.250 1.00 43.31 145 GLU A CA 1
ATOM 1136 C C . GLU A 1 145 ? 9.388 2.004 13.473 1.00 43.31 145 GLU A C 1
ATOM 1138 O O . GLU A 1 145 ? 8.724 1.387 12.643 1.00 43.31 145 GLU A O 1
ATOM 1143 N N . THR A 1 146 ? 10.585 1.573 13.876 1.00 42.94 146 THR A N 1
ATOM 1144 C CA . THR A 1 146 ? 11.107 0.208 13.674 1.00 42.94 146 THR A CA 1
ATOM 1145 C C . THR A 1 146 ? 10.108 -0.886 14.082 1.00 42.94 146 THR A C 1
ATOM 1147 O O . THR A 1 146 ? 10.321 -2.052 13.764 1.00 42.94 146 THR A O 1
ATOM 1150 N N . ALA A 1 147 ? 9.006 -0.528 14.749 1.00 42.28 147 ALA A N 1
ATOM 1151 C CA . ALA A 1 147 ? 7.965 -1.393 15.273 1.00 42.28 147 ALA A CA 1
ATOM 1152 C C . ALA A 1 147 ? 7.310 -2.303 14.226 1.00 42.28 147 ALA A C 1
ATOM 1154 O O . ALA A 1 147 ? 7.119 -3.470 14.533 1.00 42.28 147 ALA A O 1
ATOM 1155 N N . LEU A 1 148 ? 7.052 -1.871 12.984 1.00 43.38 148 LEU A N 1
ATOM 1156 C CA . LEU A 1 148 ? 6.503 -2.793 11.965 1.00 43.38 148 LEU A CA 1
ATOM 1157 C C . LEU A 1 148 ? 7.562 -3.794 11.467 1.00 43.38 148 LEU A C 1
ATOM 1159 O O . LEU A 1 148 ? 7.244 -4.921 11.094 1.00 43.38 148 LEU A O 1
ATOM 1163 N N . MET A 1 149 ? 8.840 -3.418 11.559 1.00 43.38 149 MET A N 1
ATOM 1164 C CA . MET A 1 149 ? 9.990 -4.265 11.221 1.00 43.38 149 MET A CA 1
ATOM 1165 C C . MET A 1 149 ? 10.495 -5.091 12.412 1.00 43.38 149 MET A C 1
ATOM 1167 O O . MET A 1 149 ? 11.380 -5.925 12.238 1.00 43.38 149 MET A O 1
ATOM 1171 N N . ALA A 1 150 ? 9.935 -4.872 13.603 1.00 38.34 150 ALA A N 1
ATOM 1172 C CA . ALA A 1 150 ? 10.342 -5.477 14.864 1.00 38.34 150 ALA A CA 1
ATOM 1173 C C . ALA A 1 150 ? 9.153 -5.996 15.690 1.00 38.34 150 ALA A C 1
ATOM 1175 O O . ALA A 1 150 ? 9.301 -6.160 16.901 1.00 38.34 150 ALA A O 1
ATOM 1176 N N . ILE A 1 151 ? 8.002 -6.315 15.069 1.00 36.81 151 ILE A N 1
ATOM 1177 C CA . ILE A 1 151 ? 6.988 -7.159 15.727 1.00 36.81 151 ILE A CA 1
ATOM 1178 C C . ILE A 1 151 ? 7.574 -8.572 15.834 1.00 36.81 151 ILE A C 1
ATOM 1180 O O . ILE A 1 151 ? 7.372 -9.449 14.983 1.00 36.81 151 ILE A O 1
ATOM 1184 N N . ASN A 1 152 ? 8.405 -8.731 16.859 1.00 29.44 152 ASN A N 1
ATOM 1185 C CA . ASN A 1 152 ? 8.704 -9.992 17.506 1.00 29.44 152 ASN A CA 1
ATOM 1186 C C . ASN A 1 152 ? 7.356 -10.612 17.933 1.00 29.44 152 ASN A C 1
ATOM 1188 O O . ASN A 1 152 ? 6.465 -9.845 18.307 1.00 29.44 152 ASN A O 1
ATOM 1192 N N . PRO A 1 153 ? 7.176 -11.937 17.792 1.00 39.69 153 PRO A N 1
ATOM 1193 C CA . PRO A 1 153 ? 5.951 -12.618 18.207 1.00 39.69 153 PRO A CA 1
ATOM 1194 C C . PRO A 1 153 ? 5.592 -12.339 19.670 1.00 39.69 153 PRO A C 1
ATOM 1196 O O . PRO A 1 153 ? 6.528 -12.128 20.478 1.00 39.69 153 PRO A O 1
#

Foldseek 3Di:
DDQDPQLSFPDPFAWDDDPQKIWFADLQAATAIDGVVVVCVPDPDDDDDDDDFQALPLLVVLSVVRAQPDQDPDDPPDDPVVCPVVRSVVNSVQRLAPPVCVVCSVPPQPDQPPDSRHDHGVLSVQVSRVSRVHHPDPGSGNRPCCVVRPPDD

pLDDT: mean 71.01, std 18.05, range [29.44, 94.62]